Protein AF-A0AA49EZ79-F1 (afdb_monomer)

Sequence (107 aa):
RLVLSLPVLAAAITMLLFDRQFGASFFDPVGGGDPVLFQHMFWFFGHPEVYVLILPGFGIVSHVCCSLTNNDSLFGYVGLVLAMFSIVCLGSIVWAHHMFMVGLDVK

Radius of gyration: 19.37 Å; Cα contacts (8 Å, |Δi|>4): 86; chains: 1; bounding box: 45×29×54 Å

Nearest PDB structures (foldseek):
  8d4t-assembly1_N  TM=9.940E-01  e=1.611E-07  Bos taurus
  3abl-assembly1_A  TM=9.906E-01  e=2.686E-07  Bos taurus
  7vuw-assembly2_N  TM=9.905E-01  e=3.185E-07  Bos taurus
  8pw6-assembly1_n  TM=9.859E-01  e=3.776E-07  Mus musculus
  5z62-assembly1_A  TM=9.863E-01  e=4.739E-07  Homo sapiens

Solvent-accessible surface area (backbone atoms only — not comparable to full-atom values): 6120 Å² total; per-residue (Å²): 107,66,85,69,26,48,58,42,35,53,51,44,52,49,47,52,48,32,39,74,75,68,76,46,32,65,45,40,61,93,64,72,20,40,57,64,56,51,51,52,34,45,28,58,22,52,45,43,46,60,49,66,62,44,52,59,52,54,52,52,54,50,52,52,52,24,62,76,68,73,45,98,61,61,87,58,50,69,58,52,53,51,50,56,50,47,50,63,57,57,40,72,79,51,32,64,69,82,43,69,86,74,72,68,86,94,125

Organism: NCBI:txid2668049

Structure (mmCIF, N/CA/C/O backbone):
data_AF-A0AA49EZ79-F1
#
_entry.id   AF-A0AA49EZ79-F1
#
loop_
_atom_site.group_PDB
_atom_site.id
_atom_site.type_symbol
_atom_site.label_atom_id
_atom_site.label_alt_id
_atom_site.label_comp_id
_atom_site.label_asym_id
_atom_site.label_entity_id
_atom_site.label_seq_id
_atom_site.pdbx_PDB_ins_code
_atom_site.Cartn_x
_atom_site.Cartn_y
_atom_site.Cartn_z
_atom_site.occupancy
_atom_site.B_iso_or_equiv
_atom_site.auth_seq_id
_atom_site.auth_comp_id
_atom_site.auth_asym_id
_atom_site.auth_atom_id
_atom_site.pdbx_PDB_model_num
ATOM 1 N N . ARG A 1 1 ? 9.964 1.574 1.020 1.00 74.56 1 ARG A N 1
ATOM 2 C CA . ARG A 1 1 ? 8.509 1.618 1.309 1.00 74.56 1 ARG A CA 1
ATOM 3 C C . ARG A 1 1 ? 8.072 0.562 2.316 1.00 74.56 1 ARG A C 1
ATOM 5 O O . ARG A 1 1 ? 7.408 0.954 3.257 1.00 74.56 1 ARG A O 1
ATOM 12 N N . LEU A 1 2 ? 8.510 -0.698 2.193 1.00 82.75 2 LEU A N 1
ATOM 13 C CA . LEU A 1 2 ? 8.295 -1.740 3.214 1.00 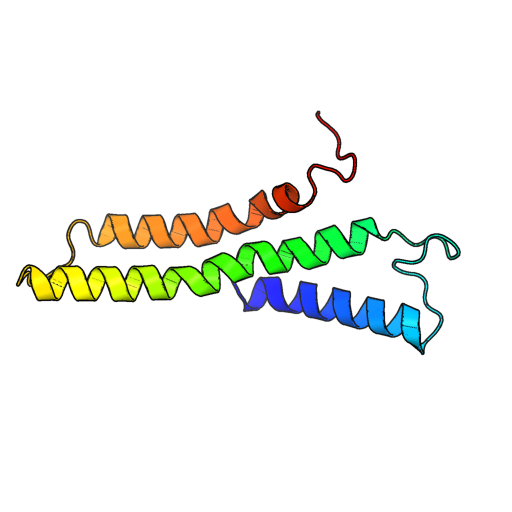82.75 2 LEU A CA 1
ATOM 14 C C . LEU A 1 2 ? 8.554 -1.255 4.651 1.00 82.75 2 LEU A C 1
ATOM 16 O O . LEU A 1 2 ? 7.723 -1.459 5.521 1.00 82.75 2 LEU A O 1
ATOM 20 N N . VAL A 1 3 ? 9.647 -0.516 4.876 1.00 87.69 3 VAL A N 1
ATOM 21 C CA . VAL A 1 3 ? 9.980 0.078 6.188 1.00 87.69 3 VAL A CA 1
ATOM 22 C C . VAL A 1 3 ? 8.869 0.982 6.748 1.00 87.69 3 VAL A C 1
ATOM 24 O O . VAL A 1 3 ? 8.693 1.041 7.956 1.00 87.69 3 VAL A O 1
ATOM 27 N N . LEU A 1 4 ? 8.111 1.668 5.887 1.00 87.56 4 LEU A N 1
ATOM 28 C CA . LEU A 1 4 ? 7.020 2.563 6.285 1.00 87.56 4 LEU A CA 1
ATOM 29 C C . LEU A 1 4 ? 5.668 1.838 6.372 1.00 87.56 4 LEU A C 1
ATOM 31 O O . LEU A 1 4 ? 4.867 2.164 7.240 1.00 87.56 4 LEU A O 1
ATOM 35 N N . SER A 1 5 ? 5.395 0.872 5.488 1.00 91.94 5 SER A N 1
ATOM 36 C CA . SER A 1 5 ? 4.090 0.198 5.408 1.00 91.94 5 SER A CA 1
ATOM 37 C C . SER A 1 5 ? 3.966 -1.036 6.308 1.00 91.94 5 SER A C 1
ATOM 39 O O . SER A 1 5 ? 2.885 -1.300 6.828 1.00 91.94 5 SER A O 1
ATOM 41 N N . LEU A 1 6 ? 5.052 -1.784 6.534 1.00 95.69 6 LEU A N 1
ATOM 42 C CA . LEU A 1 6 ? 5.041 -2.977 7.391 1.00 95.69 6 LEU A CA 1
ATOM 43 C C . LEU A 1 6 ? 4.687 -2.679 8.856 1.00 95.69 6 LEU A C 1
ATOM 45 O O . LEU A 1 6 ? 3.922 -3.459 9.421 1.00 95.69 6 LEU A O 1
ATOM 49 N N . PRO A 1 7 ? 5.151 -1.577 9.486 1.00 97.25 7 PRO A N 1
ATOM 50 C CA . PRO A 1 7 ? 4.725 -1.241 10.844 1.00 97.25 7 PRO A CA 1
ATOM 51 C C . PRO A 1 7 ? 3.211 -1.042 10.968 1.00 97.25 7 PRO A C 1
ATOM 53 O O . PRO A 1 7 ? 2.631 -1.420 11.982 1.00 97.25 7 PRO A O 1
ATOM 56 N N . VAL A 1 8 ? 2.555 -0.506 9.930 1.00 97.31 8 VAL A N 1
ATOM 57 C CA . VAL A 1 8 ? 1.096 -0.306 9.926 1.00 97.31 8 VAL A CA 1
ATOM 58 C C . VAL A 1 8 ? 0.362 -1.644 9.874 1.00 97.31 8 VAL A C 1
ATOM 60 O O . VAL A 1 8 ? -0.574 -1.853 10.643 1.00 97.31 8 VAL A O 1
ATOM 63 N N . LEU A 1 9 ? 0.825 -2.586 9.044 1.00 97.62 9 LEU A N 1
ATOM 64 C CA . LEU A 1 9 ? 0.281 -3.946 9.036 1.00 97.62 9 LEU A CA 1
ATOM 65 C C . LEU A 1 9 ? 0.516 -4.657 10.373 1.00 97.62 9 LEU A C 1
ATOM 67 O O . LEU A 1 9 ? -0.399 -5.276 10.910 1.00 97.62 9 LEU A O 1
ATOM 71 N N . ALA A 1 10 ? 1.730 -4.562 10.918 1.00 98.38 10 ALA A N 1
ATOM 72 C CA . ALA A 1 10 ? 2.074 -5.171 12.197 1.00 98.38 10 ALA A CA 1
ATOM 73 C C . ALA A 1 10 ? 1.178 -4.637 13.323 1.00 98.38 10 ALA A C 1
ATOM 75 O O . ALA A 1 10 ? 0.671 -5.423 14.123 1.00 98.38 10 ALA A O 1
ATOM 76 N N . ALA A 1 11 ? 0.913 -3.327 13.343 1.00 98.44 11 ALA A N 1
ATOM 77 C CA . ALA A 1 11 ? -0.038 -2.719 14.266 1.00 98.44 11 ALA A CA 1
ATOM 78 C C . ALA A 1 11 ? -1.464 -3.255 14.054 1.00 98.44 11 ALA A C 1
ATOM 80 O O . ALA A 1 11 ? -2.091 -3.674 15.024 1.00 98.44 11 ALA A O 1
ATOM 81 N N . ALA A 1 12 ? -1.960 -3.313 12.811 1.00 98.38 12 ALA A N 1
ATOM 82 C CA . ALA A 1 12 ? -3.302 -3.823 12.505 1.00 98.38 12 ALA A CA 1
ATOM 83 C C . ALA A 1 12 ? -3.501 -5.275 12.969 1.00 98.38 12 ALA A C 1
ATOM 85 O O . ALA A 1 12 ? -4.499 -5.597 13.611 1.00 98.38 12 ALA A O 1
ATOM 86 N N . ILE A 1 13 ? -2.530 -6.149 12.686 1.00 98.50 13 ILE A N 1
ATOM 87 C CA . ILE A 1 13 ? -2.574 -7.561 13.092 1.00 98.50 13 ILE A CA 1
ATOM 88 C C . ILE A 1 13 ? -2.445 -7.693 14.611 1.00 98.50 13 ILE A C 1
ATOM 90 O O . ILE A 1 13 ? -3.132 -8.518 15.208 1.00 98.50 13 ILE A O 1
ATOM 94 N N . THR A 1 14 ? -1.609 -6.873 15.252 1.00 98.69 14 THR A N 1
ATOM 95 C CA . THR A 1 14 ? -1.482 -6.869 16.716 1.00 98.69 14 THR A CA 1
ATOM 96 C C . THR A 1 14 ? -2.790 -6.434 17.373 1.00 98.69 14 THR A C 1
ATOM 98 O O . THR A 1 14 ? -3.254 -7.103 18.288 1.00 98.69 14 THR A O 1
ATOM 101 N N . MET A 1 15 ? -3.444 -5.379 16.883 1.00 98.69 15 MET A N 1
ATOM 102 C CA . MET A 1 15 ? -4.761 -4.968 17.383 1.00 98.69 15 MET A CA 1
ATOM 103 C C . MET A 1 15 ? -5.813 -6.058 17.175 1.00 98.69 15 MET A C 1
ATOM 105 O O . MET A 1 15 ? -6.554 -6.372 18.100 1.00 98.69 15 MET A O 1
ATOM 109 N N . LEU A 1 16 ? -5.809 -6.725 16.017 1.00 98.62 16 LEU A N 1
ATOM 110 C CA . LEU A 1 16 ? -6.726 -7.833 15.749 1.00 98.62 16 LEU A CA 1
ATOM 111 C C . LEU A 1 16 ? -6.471 -9.015 16.693 1.00 98.62 16 LEU A C 1
ATOM 113 O O . LEU A 1 16 ? -7.407 -9.668 17.149 1.00 98.62 16 LEU A O 1
ATOM 117 N N . LEU A 1 17 ? -5.206 -9.300 17.004 1.00 98.75 17 LEU A N 1
ATOM 118 C CA . LEU A 1 17 ? -4.845 -10.303 17.999 1.00 98.75 17 LEU A CA 1
ATOM 119 C C . LEU A 1 17 ? -5.390 -9.924 19.385 1.00 98.75 17 LEU A C 1
ATOM 121 O O . LEU A 1 17 ? -5.905 -10.794 20.085 1.00 98.75 17 LEU A O 1
ATOM 125 N N . PHE A 1 18 ? -5.322 -8.645 19.762 1.00 98.62 18 PHE A N 1
ATOM 126 C CA . PHE A 1 18 ? -5.866 -8.137 21.023 1.00 98.62 18 PHE A CA 1
ATOM 127 C C . PHE A 1 18 ? -7.385 -8.233 21.112 1.00 98.62 18 PHE A C 1
ATOM 129 O O . PHE A 1 18 ? -7.888 -8.709 22.132 1.00 98.62 18 PHE A O 1
ATOM 136 N N . ASP A 1 19 ? -8.102 -7.905 20.041 1.00 98.50 19 ASP A N 1
ATOM 137 C CA . ASP A 1 19 ? -9.553 -8.101 19.979 1.00 98.50 19 ASP A CA 1
ATOM 138 C C . ASP A 1 19 ? -9.915 -9.581 20.146 1.00 98.50 19 ASP A C 1
ATOM 140 O O . ASP A 1 19 ? -10.844 -9.945 20.863 1.00 98.50 19 ASP A O 1
ATOM 144 N N . ARG A 1 20 ? -9.133 -10.474 19.531 1.00 98.00 20 ARG A N 1
ATOM 145 C CA . ARG A 1 20 ? -9.416 -11.913 19.539 1.00 98.00 20 ARG A CA 1
ATOM 146 C C . ARG A 1 20 ? -9.022 -12.632 20.822 1.00 98.00 20 ARG A C 1
ATOM 148 O O . ARG A 1 20 ? -9.591 -13.688 21.085 1.00 98.00 20 ARG A O 1
ATOM 155 N N . GLN A 1 21 ? -7.988 -12.183 21.531 1.00 98.25 21 GLN A N 1
ATOM 156 C CA . GLN A 1 21 ? -7.348 -12.970 22.599 1.00 98.25 21 GLN A CA 1
ATOM 157 C C . GLN A 1 21 ? -7.278 -12.253 23.947 1.00 98.25 21 GLN A C 1
ATOM 159 O O . GLN A 1 21 ? -7.127 -12.917 24.969 1.00 98.25 21 GLN A O 1
ATOM 164 N N . PHE A 1 22 ? -7.395 -10.926 23.967 1.00 98.06 22 PHE A N 1
ATOM 165 C CA . PHE A 1 22 ? -7.174 -10.123 25.171 1.00 98.06 22 PHE A CA 1
ATOM 166 C C . PHE A 1 22 ? -8.369 -9.226 25.529 1.00 98.06 22 PHE A C 1
ATOM 168 O O . PHE A 1 22 ? -8.262 -8.411 26.441 1.00 98.06 22 PHE A O 1
ATOM 175 N N . GLY A 1 23 ? -9.514 -9.395 24.854 1.00 96.50 23 GLY A N 1
ATOM 176 C CA . GLY A 1 23 ? -1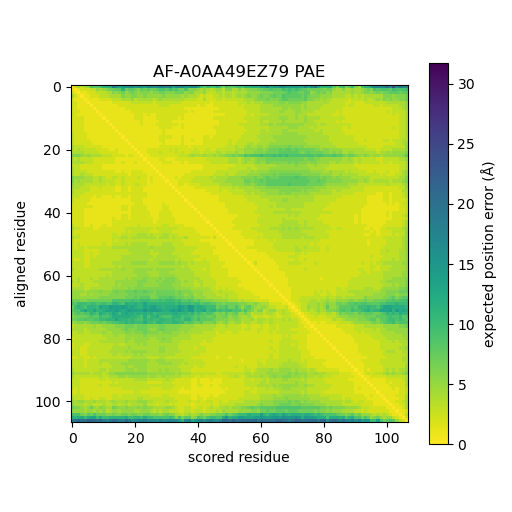0.753 -8.677 25.166 1.00 96.50 23 GLY A CA 1
ATOM 177 C C . GLY A 1 23 ? -10.716 -7.185 24.826 1.00 96.50 23 GLY A C 1
ATOM 178 O O . GLY A 1 23 ? -11.472 -6.417 25.416 1.00 96.50 23 GLY A O 1
ATOM 179 N N . ALA A 1 24 ? -9.826 -6.770 23.917 1.00 98.25 24 ALA A N 1
ATOM 180 C CA . ALA A 1 24 ? -9.879 -5.431 23.338 1.00 98.25 24 ALA A CA 1
ATOM 181 C C . ALA A 1 24 ? -11.044 -5.310 22.335 1.00 98.25 24 ALA A C 1
ATOM 183 O O . ALA A 1 24 ? -11.709 -6.295 22.011 1.00 98.25 24 ALA A O 1
ATOM 184 N N . SER A 1 25 ? -11.301 -4.091 21.863 1.00 98.12 25 SER A N 1
ATOM 185 C CA . SER A 1 25 ? -12.382 -3.793 20.920 1.00 98.12 25 SER A CA 1
ATOM 186 C C . SER A 1 25 ? -11.988 -2.702 19.920 1.00 98.12 25 SER A C 1
ATOM 188 O O . SER A 1 25 ? -12.718 -1.737 19.714 1.00 98.12 25 SER A O 1
ATOM 190 N N . PHE A 1 26 ? -10.817 -2.825 19.293 1.00 98.62 26 PHE A N 1
ATOM 191 C CA . PHE A 1 26 ? -10.366 -1.891 18.256 1.00 98.62 26 PHE A CA 1
ATOM 192 C C . PHE A 1 26 ? -11.272 -1.924 17.017 1.00 98.62 26 PHE A C 1
ATOM 194 O O . PHE A 1 26 ? -11.573 -0.876 16.442 1.00 98.62 26 PHE A O 1
ATOM 201 N N . PHE A 1 27 ? -11.717 -3.115 16.614 1.00 98.56 27 PHE A N 1
ATOM 202 C CA . PHE A 1 27 ? -12.477 -3.347 15.384 1.00 98.56 27 PHE A CA 1
ATOM 203 C C . PHE A 1 27 ? -13.887 -3.905 15.618 1.00 98.56 27 PHE A C 1
ATOM 205 O O . PHE A 1 27 ? -14.653 -3.995 14.662 1.00 98.56 27 PHE A O 1
ATOM 212 N N . ASP A 1 28 ? -14.235 -4.292 16.851 1.00 98.00 28 ASP A N 1
ATOM 213 C CA . ASP A 1 28 ? -15.560 -4.821 17.205 1.00 98.00 28 ASP A CA 1
ATOM 214 C C . ASP A 1 28 ? -16.560 -3.691 17.536 1.00 98.00 28 ASP A C 1
ATOM 216 O O . ASP A 1 28 ? -16.412 -3.038 18.578 1.00 98.00 28 ASP A O 1
ATOM 220 N N . PRO A 1 29 ? -17.621 -3.487 16.725 1.00 97.56 29 PRO A N 1
ATOM 221 C CA . PRO A 1 29 ? -18.644 -2.476 16.990 1.00 97.56 29 PRO A CA 1
ATOM 222 C C . PRO A 1 29 ? -19.372 -2.647 18.325 1.00 97.56 29 PRO A C 1
ATOM 224 O O . PRO A 1 29 ? -19.807 -1.655 18.908 1.00 97.56 29 PRO A O 1
ATOM 227 N N . VAL A 1 30 ? -19.510 -3.879 18.835 1.00 97.44 30 VAL A N 1
ATOM 228 C CA . VAL A 1 30 ? -20.189 -4.137 20.119 1.00 97.44 30 VAL A CA 1
ATOM 229 C C . VAL A 1 30 ? -19.421 -3.493 21.276 1.00 97.44 30 VAL A C 1
ATOM 231 O O . VAL A 1 30 ? -20.029 -3.014 22.232 1.00 97.44 30 VAL A O 1
ATOM 234 N N . GLY A 1 31 ? -18.092 -3.428 21.164 1.00 96.88 31 GLY A N 1
ATOM 235 C CA . GLY A 1 31 ? -17.206 -2.743 22.103 1.00 96.88 31 GLY A CA 1
ATOM 236 C C . GLY A 1 31 ? -16.823 -1.318 21.686 1.00 96.88 31 GLY A C 1
ATOM 237 O O . GLY A 1 31 ? -15.879 -0.768 22.253 1.00 96.88 31 GLY A O 1
ATOM 238 N N . GLY A 1 32 ? -17.513 -0.728 20.702 1.00 97.25 32 GLY A N 1
ATOM 239 C CA . GLY A 1 32 ? -17.276 0.638 20.217 1.00 97.25 32 GLY A CA 1
ATOM 240 C C . GLY A 1 32 ? -16.137 0.801 19.201 1.00 97.25 32 GLY A C 1
ATOM 241 O O . GLY A 1 32 ? -15.784 1.935 18.883 1.00 97.25 32 GLY A O 1
ATOM 242 N N . GLY A 1 33 ? -15.564 -0.297 18.705 1.00 98.25 33 GLY A N 1
ATOM 243 C CA . GLY A 1 33 ? -14.556 -0.297 17.645 1.00 98.25 33 GLY A CA 1
ATOM 244 C C . GLY A 1 33 ? -15.137 -0.074 16.249 1.00 98.25 33 GLY A C 1
ATOM 245 O O . GLY A 1 33 ? -16.353 -0.068 16.052 1.00 98.25 33 GLY A O 1
ATOM 246 N N . ASP A 1 34 ? -14.252 0.070 15.261 1.00 98.19 34 ASP A N 1
ATOM 247 C CA . ASP A 1 34 ? -14.635 0.276 13.860 1.00 98.19 34 ASP A CA 1
ATOM 248 C C . ASP A 1 34 ? -13.956 -0.748 12.929 1.00 98.19 34 ASP A C 1
ATOM 250 O O . ASP A 1 34 ? -12.735 -0.711 12.749 1.00 98.19 34 ASP A O 1
ATOM 254 N N . PRO A 1 35 ? -14.703 -1.652 12.271 1.00 97.56 35 PRO A N 1
ATOM 255 C CA . PRO A 1 35 ? -14.126 -2.597 11.319 1.00 97.56 35 PRO A CA 1
ATOM 256 C C . PRO A 1 35 ? -13.555 -1.919 10.059 1.00 97.56 35 PRO A C 1
ATOM 258 O O . PRO A 1 35 ? -12.697 -2.500 9.387 1.00 97.56 35 PRO A O 1
ATOM 261 N N . VAL A 1 36 ? -13.977 -0.694 9.719 1.00 98.31 36 VAL A N 1
ATOM 262 C CA . VAL A 1 36 ? -13.418 0.084 8.598 1.00 98.31 36 VAL A CA 1
ATOM 263 C C . VAL A 1 36 ? -12.007 0.584 8.922 1.00 98.31 36 VAL A C 1
ATOM 265 O O . VAL A 1 36 ? -11.170 0.674 8.019 1.00 98.31 36 VAL A O 1
ATOM 268 N N . LEU A 1 37 ? -11.672 0.790 10.202 1.00 98.25 37 LEU A N 1
ATOM 269 C CA . LEU A 1 37 ? -10.304 1.098 10.630 1.00 98.25 37 LEU A CA 1
ATOM 270 C C . LEU A 1 37 ? -9.326 -0.007 10.209 1.00 98.25 37 LEU A C 1
ATOM 272 O O . LEU A 1 37 ? -8.260 0.294 9.667 1.00 98.25 37 LEU A O 1
ATOM 276 N N . PHE A 1 38 ? -9.701 -1.282 10.381 1.00 98.38 38 PHE A N 1
ATOM 277 C CA . PHE A 1 38 ? -8.870 -2.397 9.917 1.00 98.38 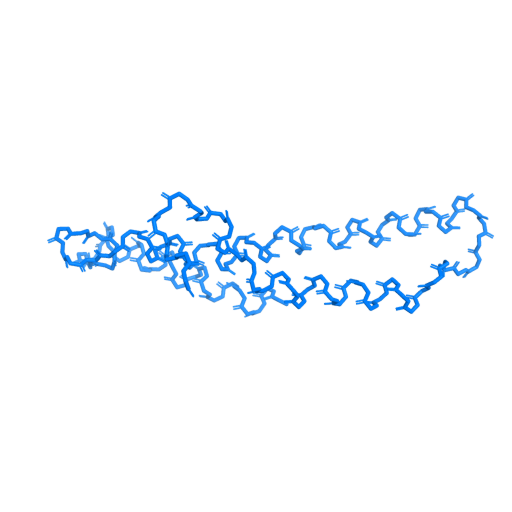38 PHE A CA 1
ATOM 278 C C . PHE A 1 38 ? -8.636 -2.318 8.406 1.00 98.38 38 PHE A C 1
ATOM 280 O O . PHE A 1 38 ? -7.507 -2.498 7.953 1.00 98.38 38 PHE A O 1
ATOM 287 N N . GLN A 1 39 ? -9.672 -1.990 7.625 1.00 98.25 39 GLN A N 1
ATOM 288 C CA . GLN A 1 39 ? -9.541 -1.836 6.174 1.00 98.25 39 GLN A CA 1
ATOM 289 C C . GLN A 1 39 ? -8.577 -0.707 5.804 1.00 98.25 39 GLN A C 1
ATOM 291 O O . GLN A 1 39 ? -7.712 -0.914 4.954 1.00 98.25 39 GLN A O 1
ATOM 296 N N . HIS A 1 40 ? -8.658 0.454 6.461 1.00 98.06 40 HIS A N 1
ATOM 297 C CA . HIS A 1 40 ? -7.714 1.545 6.217 1.00 98.06 40 HIS A CA 1
ATOM 298 C C . HIS A 1 40 ? -6.274 1.110 6.478 1.00 98.06 40 HIS A C 1
ATOM 300 O O . HIS A 1 40 ? -5.413 1.326 5.628 1.00 98.06 40 HIS A O 1
ATOM 306 N N . MET A 1 41 ? -6.007 0.470 7.616 1.00 98.19 41 MET A N 1
ATOM 307 C CA . MET A 1 41 ? -4.653 0.046 7.972 1.00 98.19 41 MET A CA 1
ATOM 308 C C . MET A 1 41 ? -4.132 -1.066 7.064 1.00 98.19 41 MET A C 1
ATOM 310 O O . MET A 1 41 ? -2.987 -1.018 6.610 1.00 98.19 41 MET A O 1
ATOM 314 N N . PHE A 1 42 ? -4.981 -2.051 6.770 1.00 98.25 42 PHE A N 1
ATOM 315 C CA . PHE A 1 42 ? -4.634 -3.157 5.895 1.00 98.25 42 PHE A CA 1
ATOM 316 C C . PHE A 1 42 ? -4.332 -2.659 4.486 1.00 98.25 42 PHE A C 1
ATOM 318 O O . PHE A 1 42 ? -3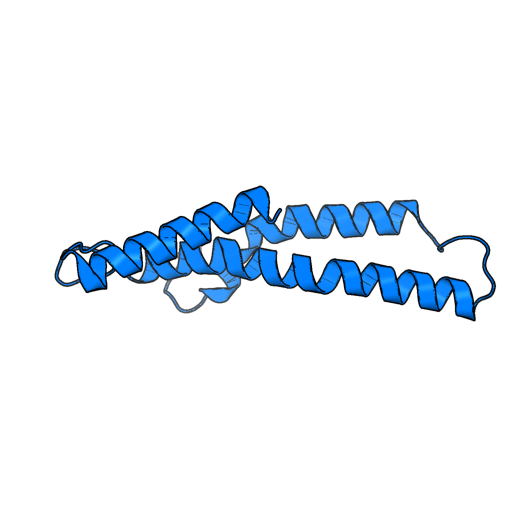.285 -2.996 3.946 1.00 98.25 42 PHE A O 1
ATOM 325 N N . TRP A 1 43 ? -5.182 -1.812 3.899 1.00 98.31 43 TRP A N 1
ATOM 326 C CA . TRP A 1 43 ? -4.964 -1.314 2.542 1.00 98.31 43 TRP A CA 1
ATOM 327 C C . TRP A 1 43 ? -3.858 -0.266 2.455 1.00 98.31 43 TRP A C 1
ATOM 329 O O . TRP A 1 43 ? -3.143 -0.241 1.450 1.00 98.31 43 TRP A O 1
ATOM 339 N N . PHE A 1 44 ? -3.631 0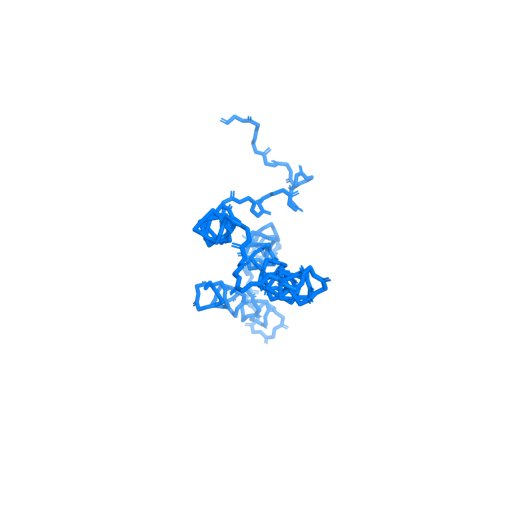.516 3.517 1.00 96.75 44 PHE A N 1
ATOM 340 C CA . PHE A 1 44 ? -2.456 1.384 3.620 1.00 96.75 44 PHE A CA 1
ATOM 341 C C . PHE A 1 44 ? -1.150 0.587 3.519 1.00 96.75 44 PHE A C 1
ATOM 343 O O . PHE A 1 44 ? -0.158 1.128 3.038 1.00 96.75 44 PHE A O 1
ATOM 350 N N . PHE A 1 45 ? -1.149 -0.696 3.902 1.00 97.25 45 PHE A N 1
ATOM 351 C CA . PHE A 1 45 ? -0.077 -1.648 3.598 1.00 97.25 45 PHE A CA 1
ATOM 352 C C . PHE A 1 45 ? -0.240 -2.344 2.232 1.00 97.25 45 PHE A C 1
ATOM 354 O O . PHE A 1 45 ? 0.703 -2.386 1.441 1.00 97.25 45 PHE A O 1
ATOM 361 N N . GLY A 1 46 ? -1.416 -2.897 1.948 1.00 96.31 46 GLY A N 1
ATOM 362 C CA . GLY A 1 46 ? -1.637 -3.820 0.836 1.00 96.31 46 GLY A CA 1
ATOM 363 C C . GLY A 1 46 ? -1.468 -3.161 -0.528 1.00 96.31 46 GLY A C 1
ATOM 364 O O . GLY A 1 46 ? -0.930 -3.768 -1.451 1.00 96.31 46 GLY A O 1
ATOM 365 N N . HIS A 1 47 ? -1.855 -1.891 -0.659 1.00 96.38 47 HIS A N 1
ATOM 366 C CA . HIS A 1 47 ? -1.640 -1.165 -1.902 1.00 96.38 47 HIS A CA 1
ATOM 367 C C . HIS A 1 47 ? -0.154 -0.838 -2.179 1.00 96.38 47 HIS A C 1
ATOM 369 O O . HIS A 1 47 ? 0.306 -1.021 -3.304 1.00 96.38 47 HIS A O 1
ATOM 375 N N . PRO A 1 48 ? 0.662 -0.407 -1.199 1.00 94.75 48 PRO A N 1
ATOM 376 C CA . PRO A 1 48 ? 2.117 -0.448 -1.344 1.00 94.75 48 PRO A CA 1
ATOM 377 C C . PRO A 1 48 ? 2.693 -1.792 -1.773 1.00 94.75 48 PRO A C 1
ATOM 379 O O . PRO A 1 48 ? 3.6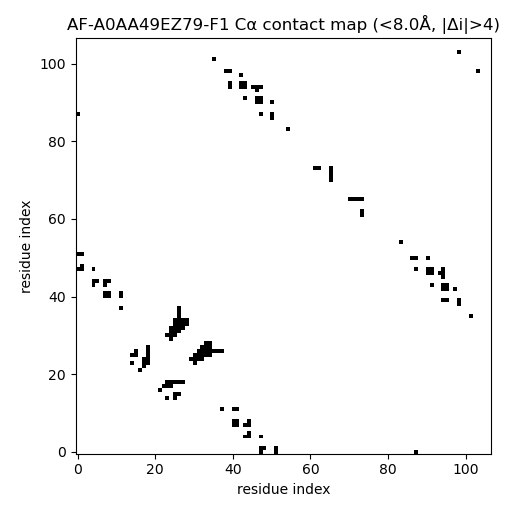14 -1.813 -2.590 1.00 94.75 48 PRO A O 1
ATOM 382 N N . GLU A 1 49 ? 2.200 -2.881 -1.186 1.00 95.62 49 GLU A N 1
ATOM 383 C CA . GLU A 1 49 ? 2.805 -4.203 -1.329 1.00 95.62 49 GLU A CA 1
ATOM 384 C C . GLU A 1 49 ? 2.773 -4.677 -2.780 1.00 95.62 49 GLU A C 1
ATOM 386 O O . GLU A 1 49 ? 3.788 -5.122 -3.312 1.00 95.62 49 GLU A O 1
ATOM 391 N N . VAL A 1 50 ? 1.658 -4.461 -3.483 1.00 95.50 50 VAL A N 1
ATOM 392 C CA . VAL A 1 50 ? 1.571 -4.817 -4.908 1.00 95.50 50 VAL A CA 1
ATOM 393 C C . VAL A 1 50 ? 2.597 -4.067 -5.768 1.00 95.50 50 VAL A C 1
ATOM 395 O O . VAL A 1 50 ? 3.087 -4.618 -6.754 1.00 95.50 50 VAL A O 1
ATOM 398 N N . TYR A 1 51 ? 3.006 -2.852 -5.378 1.00 94.31 51 TYR A N 1
ATOM 399 C CA . TYR A 1 51 ? 4.084 -2.139 -6.068 1.00 94.31 51 TYR A CA 1
ATOM 400 C C . TYR A 1 51 ? 5.473 -2.668 -5.722 1.00 94.31 51 TYR A C 1
ATOM 402 O O . TYR A 1 51 ? 6.346 -2.705 -6.587 1.00 94.31 51 TYR A O 1
ATOM 410 N N . VAL A 1 52 ? 5.692 -3.096 -4.478 1.00 93.12 52 VAL A N 1
ATOM 411 C CA . VAL A 1 52 ? 6.939 -3.771 -4.094 1.00 93.12 52 VAL A CA 1
ATOM 412 C C . VAL A 1 52 ? 7.128 -5.040 -4.924 1.00 93.12 52 VAL A C 1
ATOM 414 O O . VAL A 1 52 ? 8.241 -5.303 -5.369 1.00 93.12 52 VAL A O 1
ATOM 417 N N . LEU A 1 53 ? 6.046 -5.773 -5.198 1.00 94.25 53 LEU A N 1
ATOM 418 C CA . LEU A 1 53 ? 6.077 -6.979 -6.025 1.00 94.25 53 LEU A CA 1
ATOM 419 C C . LEU A 1 53 ? 6.320 -6.684 -7.514 1.00 94.25 53 LEU A C 1
ATOM 421 O O . LEU A 1 53 ? 7.067 -7.416 -8.163 1.00 94.25 53 LEU A O 1
ATOM 425 N N . ILE A 1 54 ? 5.726 -5.621 -8.073 1.00 95.81 54 ILE A N 1
ATOM 426 C CA . ILE A 1 54 ? 5.824 -5.350 -9.521 1.00 95.81 54 ILE A CA 1
ATOM 427 C C . ILE A 1 54 ? 7.114 -4.630 -9.939 1.00 95.81 54 ILE A C 1
ATOM 429 O O . ILE A 1 54 ? 7.593 -4.834 -11.054 1.00 95.81 54 ILE A O 1
ATOM 433 N N . LEU A 1 55 ? 7.715 -3.811 -9.066 1.00 95.81 55 LEU A N 1
ATOM 434 C CA . LEU A 1 55 ? 8.915 -3.028 -9.394 1.00 95.81 55 LEU A CA 1
ATOM 435 C C . LEU A 1 55 ? 10.124 -3.895 -9.807 1.00 95.81 55 LEU A C 1
ATOM 437 O O . LEU A 1 55 ? 10.766 -3.555 -10.804 1.00 95.81 55 LEU A O 1
ATOM 441 N N . PRO A 1 56 ? 10.430 -5.028 -9.138 1.00 95.69 56 PRO A N 1
ATOM 442 C CA . PRO A 1 56 ? 11.426 -5.981 -9.626 1.00 95.69 56 PRO A CA 1
ATOM 443 C C . PRO A 1 56 ? 11.078 -6.543 -11.008 1.00 95.69 56 PRO A C 1
ATOM 445 O O . PRO A 1 56 ? 11.963 -6.692 -11.849 1.00 95.69 56 PRO A O 1
ATOM 448 N N . GLY A 1 57 ? 9.790 -6.794 -11.271 1.00 96.81 57 GLY A N 1
ATOM 449 C CA . GLY A 1 57 ? 9.301 -7.228 -12.579 1.00 96.81 57 GLY A CA 1
ATOM 450 C C . GLY A 1 57 ? 9.634 -6.225 -13.684 1.00 96.81 57 GLY A C 1
ATOM 451 O O . GLY A 1 57 ? 10.147 -6.619 -14.730 1.00 96.81 57 GLY A O 1
ATOM 452 N N . PHE A 1 58 ? 9.447 -4.924 -13.436 1.00 96.69 58 PHE A N 1
ATOM 453 C CA . PHE A 1 58 ? 9.859 -3.879 -14.381 1.00 96.69 58 PHE A CA 1
ATOM 454 C C . PHE A 1 58 ? 11.368 -3.877 -14.634 1.00 96.69 58 PHE A C 1
ATOM 456 O O . PHE A 1 58 ? 11.790 -3.720 -15.780 1.00 96.69 58 PHE A O 1
ATOM 463 N N . GLY A 1 59 ? 12.181 -4.103 -13.599 1.00 94.56 59 GLY A N 1
ATOM 464 C CA . GLY A 1 59 ? 13.633 -4.226 -13.742 1.00 94.56 59 GLY A CA 1
ATOM 465 C C . GLY A 1 59 ? 14.036 -5.415 -14.618 1.00 94.56 59 GLY A C 1
ATOM 466 O O . GLY A 1 59 ? 14.811 -5.252 -15.559 1.00 94.56 59 GLY A O 1
ATOM 467 N N . ILE A 1 60 ? 13.462 -6.594 -14.362 1.00 96.62 60 ILE A N 1
ATOM 468 C CA . ILE A 1 60 ? 13.730 -7.813 -15.140 1.00 96.62 60 ILE A CA 1
ATOM 469 C C . ILE A 1 60 ? 13.348 -7.611 -16.607 1.00 96.62 60 ILE A C 1
ATOM 471 O O . ILE A 1 60 ? 14.168 -7.858 -17.489 1.00 96.62 60 ILE A O 1
ATOM 475 N N . VAL A 1 61 ? 12.136 -7.116 -16.879 1.00 96.44 61 VAL A N 1
ATOM 476 C CA . VAL A 1 61 ? 11.676 -6.853 -18.252 1.00 96.44 61 VAL A CA 1
ATOM 477 C C . VAL A 1 61 ? 12.591 -5.847 -18.949 1.00 96.44 61 VAL A C 1
ATOM 479 O O . VAL A 1 61 ? 12.973 -6.067 -20.095 1.00 96.44 61 VAL A O 1
ATOM 482 N N . SER A 1 62 ? 13.013 -4.790 -18.251 1.00 95.00 62 SER A N 1
ATOM 483 C CA . SER A 1 62 ? 13.947 -3.798 -18.796 1.00 95.00 62 SER A CA 1
ATOM 484 C C . SER A 1 62 ? 15.277 -4.440 -19.207 1.00 95.00 62 SER A C 1
ATOM 486 O O . SER A 1 62 ? 15.746 -4.218 -20.324 1.00 95.00 62 SER A O 1
ATOM 488 N N . HIS A 1 63 ? 15.855 -5.294 -18.355 1.00 94.19 63 HIS A N 1
ATOM 489 C CA . HIS A 1 63 ? 17.090 -6.019 -18.667 1.00 94.19 63 HIS A CA 1
ATOM 490 C C . HIS A 1 63 ? 16.932 -7.003 -19.830 1.00 94.19 63 HIS A C 1
ATOM 492 O O . HIS A 1 63 ? 17.796 -7.049 -20.706 1.00 94.19 63 HIS A O 1
ATOM 498 N N . VAL A 1 64 ? 15.828 -7.754 -19.873 1.00 96.12 64 VAL A N 1
ATOM 499 C CA . VAL A 1 64 ? 15.532 -8.678 -20.978 1.00 96.12 64 VAL A CA 1
ATOM 500 C C . VAL A 1 64 ? 15.427 -7.912 -22.297 1.00 96.12 64 VAL A C 1
ATOM 502 O O . VAL A 1 64 ? 16.080 -8.286 -23.266 1.00 96.12 64 VAL A O 1
ATOM 505 N N . CYS A 1 65 ? 14.689 -6.800 -22.336 1.00 95.44 65 CYS A N 1
ATOM 506 C CA . CYS A 1 65 ? 14.586 -5.954 -23.526 1.00 95.44 65 CYS A CA 1
ATOM 507 C C . CYS A 1 65 ? 15.949 -5.398 -23.968 1.00 95.44 65 CYS A C 1
ATOM 509 O O . CYS A 1 65 ? 16.268 -5.437 -25.156 1.00 95.44 65 CYS A O 1
ATOM 511 N N . CYS A 1 66 ? 16.775 -4.922 -23.030 1.00 95.69 66 CYS A N 1
ATOM 512 C CA . CYS A 1 66 ? 18.137 -4.455 -23.318 1.00 95.69 66 CYS A CA 1
ATOM 513 C C . CYS A 1 66 ? 18.977 -5.551 -23.987 1.00 95.69 66 CYS A C 1
ATOM 515 O O . CYS A 1 66 ? 19.595 -5.322 -25.024 1.00 95.69 66 CYS A O 1
ATOM 517 N N . SER A 1 67 ? 18.932 -6.764 -23.424 1.00 95.38 67 SER A N 1
ATOM 518 C CA . SER A 1 67 ? 19.677 -7.915 -23.932 1.00 95.38 67 SER A CA 1
ATOM 519 C C . SER A 1 67 ? 19.182 -8.374 -25.303 1.00 95.38 67 SER A C 1
ATOM 521 O O . SER A 1 67 ? 20.001 -8.643 -26.173 1.00 95.38 67 SER A O 1
ATOM 523 N N . LEU A 1 68 ? 17.866 -8.444 -25.526 1.00 96.31 68 LEU A N 1
ATOM 524 C CA . LEU A 1 68 ? 17.295 -8.886 -26.805 1.00 96.31 68 LEU A CA 1
ATOM 525 C C . LEU A 1 68 ? 17.536 -7.886 -27.940 1.00 96.31 68 LEU A C 1
ATOM 527 O O . LEU A 1 68 ? 17.621 -8.275 -29.102 1.00 96.31 68 LEU A O 1
ATOM 531 N N . THR A 1 69 ? 17.641 -6.599 -27.610 1.00 95.38 69 THR A N 1
ATOM 532 C CA . THR A 1 69 ? 17.918 -5.532 -28.581 1.00 95.38 69 THR A CA 1
ATOM 533 C C . THR A 1 69 ? 19.412 -5.309 -28.828 1.00 95.38 69 THR A C 1
ATOM 535 O O . THR A 1 69 ? 19.748 -4.499 -29.686 1.00 95.38 69 THR A O 1
ATOM 538 N N . ASN A 1 70 ? 20.300 -6.026 -28.120 1.00 93.12 70 ASN A N 1
ATOM 539 C CA . ASN A 1 70 ? 21.756 -5.823 -28.134 1.00 93.12 70 ASN A CA 1
ATOM 540 C C . ASN A 1 70 ? 22.165 -4.357 -27.897 1.00 93.12 70 ASN A C 1
ATOM 542 O O . ASN A 1 70 ? 23.122 -3.867 -28.492 1.00 93.12 70 ASN A O 1
ATOM 546 N N . ASN A 1 71 ? 21.422 -3.649 -27.044 1.00 92.19 71 ASN A N 1
ATOM 547 C CA . ASN A 1 71 ? 21.761 -2.285 -26.659 1.00 92.19 71 ASN A CA 1
ATOM 548 C C . ASN A 1 71 ? 22.679 -2.286 -25.433 1.00 92.19 71 ASN A C 1
ATOM 550 O O . ASN A 1 71 ? 22.446 -3.023 -24.475 1.00 92.19 71 ASN A O 1
ATOM 554 N N . ASP A 1 72 ? 23.656 -1.378 -25.421 1.00 88.75 72 ASP A N 1
ATOM 555 C CA . ASP A 1 72 ? 24.563 -1.177 -24.280 1.00 88.75 72 ASP A CA 1
ATOM 556 C C . ASP A 1 72 ? 23.890 -0.452 -23.100 1.00 88.75 72 ASP A C 1
ATOM 558 O O . ASP A 1 72 ? 24.440 -0.372 -22.001 1.00 88.75 72 ASP A O 1
ATOM 562 N N . SER A 1 73 ? 22.702 0.121 -23.317 1.00 90.94 73 SER A N 1
ATOM 563 C CA . SER A 1 73 ? 21.966 0.862 -22.294 1.00 90.94 73 SER A CA 1
ATOM 564 C C . SER A 1 73 ? 20.451 0.799 -22.485 1.00 90.94 73 SER A C 1
ATOM 566 O O . SER A 1 73 ? 19.937 0.563 -23.579 1.00 90.94 73 SER A O 1
ATOM 568 N N . LEU A 1 74 ? 19.728 1.045 -21.391 1.00 91.88 74 LEU A N 1
ATOM 569 C CA . LEU A 1 74 ? 18.272 1.131 -21.389 1.00 91.88 74 LEU A CA 1
ATOM 570 C C . LEU A 1 74 ? 17.806 2.422 -22.068 1.00 91.88 74 LEU A C 1
ATOM 572 O O . LEU A 1 74 ? 18.219 3.522 -21.687 1.00 91.88 74 LEU A O 1
ATOM 576 N N . PHE A 1 75 ? 16.878 2.295 -23.020 1.00 89.38 75 PHE A N 1
ATOM 577 C CA . PHE A 1 75 ? 16.207 3.448 -23.613 1.00 89.38 75 PHE A CA 1
ATOM 578 C C . PHE A 1 75 ? 15.531 4.285 -22.521 1.00 89.38 75 PHE A C 1
ATOM 580 O O . PHE A 1 75 ? 14.710 3.784 -21.754 1.00 89.38 75 PHE A O 1
ATOM 587 N N . GLY A 1 76 ? 15.889 5.568 -22.447 1.00 92.81 76 GLY A N 1
ATOM 588 C CA . GLY A 1 76 ? 15.294 6.489 -21.484 1.00 92.81 76 GLY A CA 1
ATOM 589 C C . GLY A 1 76 ? 15.566 6.124 -20.022 1.00 92.81 76 GLY A C 1
ATOM 590 O O . GLY A 1 76 ? 14.692 6.348 -19.192 1.00 92.81 76 GLY A O 1
ATOM 591 N N . TYR A 1 77 ? 16.751 5.592 -19.690 1.00 93.12 77 TYR A N 1
A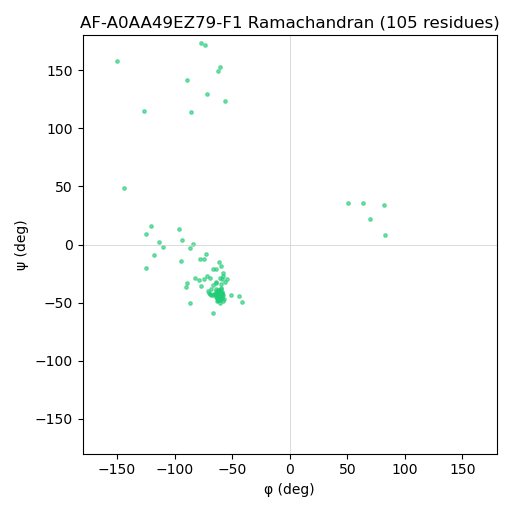TOM 592 C CA . TYR A 1 77 ? 17.134 5.181 -18.327 1.00 93.12 77 TYR A CA 1
ATOM 593 C C . TYR A 1 77 ? 16.688 6.153 -17.221 1.00 93.12 77 TYR A C 1
ATOM 595 O O . TYR A 1 77 ? 16.046 5.744 -16.256 1.00 93.12 77 TYR A O 1
ATOM 603 N N . VAL A 1 78 ? 16.965 7.453 -17.376 1.00 96.19 78 VAL A N 1
ATOM 604 C CA . VAL A 1 78 ? 16.556 8.473 -16.393 1.00 96.19 78 VAL A CA 1
ATOM 605 C C . VAL A 1 78 ? 15.032 8.523 -16.250 1.00 96.19 78 VAL A C 1
ATOM 607 O O . VAL A 1 78 ? 14.522 8.571 -15.135 1.00 96.19 78 VAL A O 1
ATOM 610 N N . GLY A 1 79 ? 14.297 8.454 -17.362 1.00 96.88 79 GLY A N 1
ATOM 611 C CA . GLY A 1 79 ? 12.836 8.404 -17.362 1.00 96.88 79 GLY A CA 1
ATOM 612 C C . GLY A 1 79 ? 12.290 7.150 -16.679 1.00 96.88 79 GLY A C 1
ATOM 613 O O . GLY A 1 79 ? 11.350 7.256 -15.899 1.00 96.88 79 GLY A O 1
ATOM 614 N N . LEU A 1 80 ? 12.911 5.987 -16.896 1.00 95.62 80 LEU A N 1
ATOM 615 C CA . LEU A 1 80 ? 12.550 4.739 -16.217 1.00 95.62 80 LEU A CA 1
ATOM 616 C C . LEU A 1 80 ? 12.738 4.857 -14.698 1.00 95.62 80 LEU A C 1
ATOM 618 O O . LEU A 1 80 ? 11.829 4.530 -13.938 1.00 95.62 80 LEU A O 1
ATOM 622 N N . VAL A 1 81 ? 13.887 5.374 -14.255 1.00 95.50 81 VAL A N 1
ATOM 623 C CA . VAL A 1 81 ? 14.179 5.582 -12.828 1.00 95.50 81 VAL A CA 1
ATOM 624 C C . VAL A 1 81 ? 13.178 6.554 -12.202 1.00 95.50 81 VAL A C 1
ATOM 626 O O . VAL A 1 81 ? 12.620 6.260 -11.143 1.00 95.50 81 VAL A O 1
ATOM 629 N N . LEU A 1 82 ? 12.904 7.684 -12.861 1.00 97.69 82 LEU A N 1
ATOM 630 C CA . LEU A 1 82 ? 11.926 8.662 -12.382 1.00 97.69 82 LEU A CA 1
ATOM 631 C C . LEU A 1 82 ? 10.513 8.073 -12.333 1.00 97.69 82 LEU A C 1
ATOM 633 O O . LEU A 1 82 ? 9.819 8.266 -11.341 1.00 97.69 82 LEU A O 1
ATOM 637 N N . ALA A 1 83 ? 10.105 7.298 -13.340 1.00 96.56 83 ALA A N 1
ATOM 638 C CA . ALA A 1 83 ? 8.806 6.634 -13.358 1.00 96.56 83 ALA A CA 1
ATOM 639 C C . ALA A 1 83 ? 8.665 5.624 -12.209 1.00 96.56 83 ALA A C 1
ATOM 641 O O . ALA A 1 83 ? 7.665 5.641 -11.489 1.00 96.56 83 ALA A O 1
ATOM 642 N N . MET A 1 84 ? 9.679 4.785 -11.980 1.00 95.31 84 MET A N 1
ATOM 643 C CA . MET A 1 84 ? 9.692 3.839 -10.860 1.00 95.31 84 MET A CA 1
ATOM 644 C C . MET A 1 84 ? 9.624 4.561 -9.509 1.00 95.31 84 MET A C 1
ATOM 646 O O . MET A 1 84 ? 8.869 4.147 -8.629 1.00 95.31 84 MET A O 1
ATOM 650 N N . PHE A 1 85 ? 10.350 5.671 -9.352 1.00 95.06 85 PHE A N 1
ATOM 651 C CA . PHE A 1 85 ? 10.272 6.505 -8.154 1.00 95.06 85 PHE A CA 1
ATOM 652 C C . PHE A 1 85 ? 8.874 7.115 -7.967 1.00 95.06 85 PHE A C 1
ATOM 654 O O . PHE A 1 85 ? 8.296 7.017 -6.883 1.00 95.06 85 PHE A O 1
ATOM 661 N N . SER A 1 86 ? 8.280 7.668 -9.028 1.00 96.25 86 SER A N 1
ATOM 662 C CA . SER A 1 86 ? 6.921 8.218 -8.998 1.0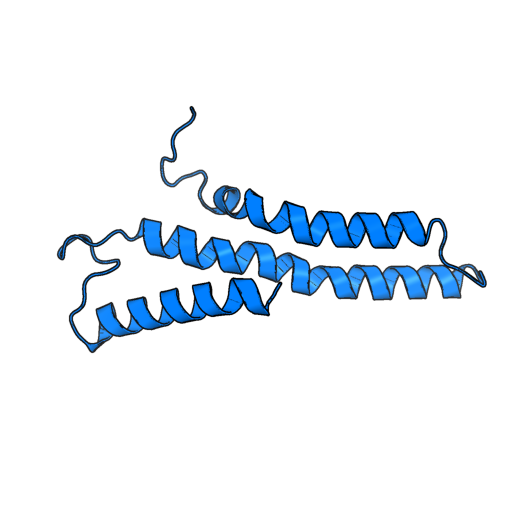0 96.25 86 SER A CA 1
ATOM 663 C C . SER A 1 86 ? 5.880 7.172 -8.600 1.00 96.25 86 SER A C 1
ATOM 665 O O . SER A 1 86 ? 5.008 7.484 -7.794 1.00 96.25 86 SER A O 1
ATOM 667 N N . ILE A 1 87 ? 5.987 5.930 -9.085 1.00 95.56 87 ILE A N 1
ATOM 668 C CA . ILE A 1 87 ? 5.100 4.823 -8.686 1.00 95.56 87 ILE A CA 1
ATOM 669 C C . ILE A 1 87 ? 5.202 4.554 -7.178 1.00 95.56 87 ILE A C 1
ATOM 671 O O . ILE A 1 87 ? 4.184 4.398 -6.501 1.00 95.56 87 ILE A O 1
ATOM 675 N N . VAL A 1 88 ? 6.419 4.550 -6.621 1.00 92.06 88 VAL A N 1
ATOM 676 C CA . VAL A 1 88 ? 6.628 4.365 -5.176 1.00 92.06 88 VAL A CA 1
ATOM 677 C C . VAL A 1 88 ? 5.941 5.474 -4.376 1.00 92.06 88 VAL A C 1
ATOM 679 O O . VAL A 1 88 ? 5.250 5.166 -3.398 1.00 92.06 88 VAL A O 1
ATOM 682 N N . CYS A 1 89 ? 6.106 6.734 -4.790 1.00 92.56 89 CYS A N 1
ATOM 683 C CA . CYS A 1 89 ? 5.504 7.894 -4.133 1.00 92.56 89 CYS A CA 1
ATOM 684 C C . CYS A 1 89 ? 3.974 7.892 -4.253 1.00 92.56 89 CYS A C 1
ATOM 686 O O . CYS A 1 89 ? 3.282 7.847 -3.235 1.00 92.56 89 CYS A O 1
ATOM 688 N N . LEU A 1 90 ? 3.448 7.887 -5.482 1.00 95.19 90 LEU A N 1
ATOM 689 C CA . LEU A 1 90 ? 2.012 7.975 -5.771 1.00 95.19 90 LEU A CA 1
ATOM 690 C C . LEU A 1 90 ? 1.236 6.783 -5.233 1.00 95.19 90 LEU A C 1
ATOM 692 O O . LEU A 1 90 ? 0.111 6.931 -4.764 1.00 95.19 90 LEU A O 1
ATOM 696 N N . GLY A 1 91 ? 1.849 5.602 -5.206 1.00 91.94 91 GLY A N 1
ATOM 697 C CA . GLY A 1 91 ? 1.190 4.450 -4.628 1.00 91.94 91 GLY A CA 1
ATOM 698 C C . GLY A 1 91 ? 0.825 4.644 -3.150 1.00 91.94 91 GLY A C 1
ATOM 699 O O . GLY A 1 91 ? -0.000 3.891 -2.643 1.00 91.94 91 GLY A O 1
ATOM 700 N N . SER A 1 92 ? 1.427 5.599 -2.427 1.00 89.06 92 SER A N 1
ATOM 701 C CA . SER A 1 92 ? 1.162 5.832 -0.994 1.00 89.06 92 SER A CA 1
ATOM 702 C C . SER A 1 92 ? -0.129 6.591 -0.717 1.00 89.06 92 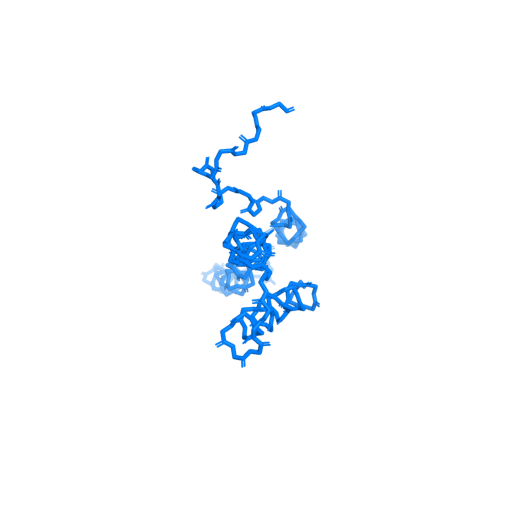SER A C 1
ATOM 704 O O . SER A 1 92 ? -0.567 6.607 0.425 1.00 89.06 92 SER A O 1
ATOM 706 N N . ILE A 1 93 ? -0.746 7.190 -1.736 1.00 94.75 93 ILE A N 1
ATOM 707 C CA . ILE A 1 93 ? -1.918 8.063 -1.568 1.00 94.75 93 ILE A CA 1
ATOM 708 C C . ILE A 1 93 ? -3.199 7.497 -2.180 1.00 94.75 93 ILE A C 1
ATOM 710 O O . ILE A 1 93 ? -4.237 8.142 -2.140 1.00 94.75 93 ILE A O 1
ATOM 714 N N . VAL A 1 94 ? -3.144 6.295 -2.752 1.00 97.12 94 VAL A N 1
ATOM 715 C CA . VAL A 1 94 ? -4.270 5.731 -3.508 1.00 97.12 94 VAL A CA 1
ATOM 716 C C . VAL A 1 94 ? -4.953 4.561 -2.805 1.00 97.12 94 VAL A C 1
ATOM 718 O O . VAL A 1 94 ? -5.937 4.067 -3.330 1.00 97.12 94 VAL A O 1
ATOM 721 N N . TRP A 1 95 ? -4.493 4.106 -1.633 1.00 97.75 95 TRP A N 1
ATOM 722 C CA . TRP A 1 95 ? -4.970 2.855 -1.015 1.00 97.75 95 TRP A CA 1
ATOM 723 C C . TRP A 1 95 ? -6.493 2.770 -0.825 1.00 97.75 95 TRP A C 1
ATOM 725 O O . TRP A 1 95 ? -7.058 1.679 -0.885 1.00 97.75 95 TRP A O 1
ATOM 735 N N . ALA A 1 96 ? -7.153 3.916 -0.638 1.00 96.94 96 ALA A N 1
ATOM 736 C CA . ALA A 1 96 ? -8.590 4.013 -0.428 1.00 96.94 96 ALA A CA 1
ATOM 737 C C . ALA A 1 96 ? -9.435 3.492 -1.608 1.00 96.94 96 ALA A C 1
ATOM 739 O O . ALA A 1 96 ? -10.614 3.212 -1.407 1.00 96.94 96 ALA A O 1
ATOM 740 N N . HIS A 1 97 ? -8.874 3.277 -2.810 1.00 97.25 97 HIS A N 1
ATOM 741 C CA . HIS A 1 97 ? -9.651 2.654 -3.896 1.00 97.25 97 HIS A CA 1
ATOM 742 C C . HIS A 1 97 ? -10.084 1.219 -3.606 1.00 97.25 97 HIS A C 1
ATOM 744 O O . HIS A 1 97 ? -11.051 0.742 -4.191 1.00 97.25 97 HIS A O 1
ATOM 750 N N . HIS A 1 98 ? -9.415 0.526 -2.683 1.00 98.06 98 HIS A N 1
ATOM 751 C CA . HIS A 1 98 ? -9.869 -0.786 -2.219 1.00 98.06 98 HIS A CA 1
ATOM 752 C C . HIS A 1 98 ? -11.110 -0.702 -1.321 1.00 98.06 98 HIS A C 1
ATOM 754 O O . HIS A 1 98 ? -11.693 -1.721 -0.968 1.00 98.06 98 HIS A O 1
ATOM 760 N N . MET A 1 99 ? -11.513 0.512 -0.945 1.00 97.81 99 MET A N 1
ATOM 761 C CA . MET A 1 99 ? -12.548 0.798 0.042 1.00 97.81 99 MET A CA 1
ATOM 762 C C . MET A 1 99 ? -13.708 1.605 -0.552 1.00 97.81 99 MET A C 1
ATOM 764 O O . MET A 1 99 ? -14.513 2.147 0.192 1.00 97.81 99 MET A O 1
ATOM 768 N N . PHE A 1 100 ? -13.856 1.692 -1.878 1.00 96.25 100 PHE A N 1
ATOM 769 C CA . PHE A 1 100 ? -14.903 2.534 -2.483 1.00 96.25 100 PHE A CA 1
ATOM 770 C C . PHE A 1 100 ? -16.334 2.194 -2.043 1.00 96.25 100 PHE A C 1
ATOM 772 O O . PHE A 1 100 ? -17.201 3.062 -2.058 1.00 96.25 100 PHE A O 1
ATOM 779 N N . MET A 1 101 ? -16.580 0.960 -1.603 1.00 96.31 101 MET A N 1
ATOM 780 C CA . MET A 1 101 ? -17.904 0.514 -1.168 1.00 96.31 101 MET A CA 1
ATOM 781 C C . MET A 1 101 ? -18.146 0.655 0.344 1.00 96.31 101 MET A C 1
ATOM 783 O O . MET A 1 101 ? -19.211 0.257 0.806 1.00 96.31 101 MET A O 1
ATOM 787 N N . VAL A 1 102 ? -17.207 1.217 1.124 1.00 96.44 102 VAL A N 1
ATOM 788 C CA . VAL A 1 102 ? -17.385 1.383 2.586 1.00 96.44 102 VAL A CA 1
ATOM 789 C C . VAL A 1 102 ? -18.167 2.645 2.974 1.00 96.44 102 VAL A C 1
ATOM 791 O O . VAL A 1 102 ? -18.381 2.883 4.156 1.00 96.44 102 VAL A O 1
ATOM 794 N N . GLY A 1 103 ? -18.605 3.447 1.996 1.00 95.81 103 GLY A N 1
ATOM 795 C CA . GLY A 1 103 ? -19.369 4.676 2.242 1.00 95.81 103 GLY A CA 1
ATOM 796 C C . GLY A 1 103 ? -18.510 5.891 2.608 1.00 95.81 103 GLY A C 1
ATOM 797 O O . GLY A 1 103 ? -18.940 6.709 3.415 1.00 95.81 103 GLY A O 1
ATOM 798 N N . LEU A 1 104 ? -17.301 6.002 2.038 1.00 93.50 104 LEU A N 1
ATOM 799 C CA . LEU A 1 104 ? -16.458 7.200 2.169 1.00 93.50 104 LEU A CA 1
ATOM 800 C C . LEU A 1 104 ? -17.158 8.444 1.596 1.00 93.50 104 LEU A C 1
ATOM 802 O O . LEU A 1 104 ? -17.985 8.332 0.688 1.00 93.50 104 LEU A O 1
ATOM 806 N N . ASP A 1 105 ? -16.799 9.622 2.118 1.00 92.94 105 ASP A N 1
ATOM 807 C CA . ASP A 1 105 ? -17.322 10.893 1.610 1.00 92.94 105 ASP A CA 1
ATOM 808 C C . ASP A 1 105 ? -16.921 11.111 0.142 1.00 92.94 105 ASP A C 1
ATOM 810 O O . ASP A 1 105 ? -15.878 10.656 -0.331 1.00 92.94 105 ASP A O 1
ATOM 814 N N . VAL A 1 106 ? -17.793 11.807 -0.580 1.00 87.88 106 VAL A N 1
ATOM 815 C CA . VAL A 1 106 ? -17.622 12.172 -1.991 1.00 87.88 106 VAL A CA 1
ATOM 816 C C . VAL A 1 106 ? -17.004 13.572 -2.122 1.00 87.88 106 VAL A C 1
ATOM 818 O O . VAL A 1 106 ? -16.578 13.955 -3.213 1.00 87.88 106 VAL A O 1
ATOM 821 N N . LYS A 1 107 ? -16.986 14.346 -1.033 1.00 65.38 107 LYS A N 1
ATOM 822 C CA . LYS A 1 107 ? -16.527 15.739 -0.971 1.00 65.38 107 LYS A CA 1
ATOM 823 C C . LYS A 1 107 ? -15.151 15.872 -0.328 1.00 65.38 107 LYS A C 1
ATOM 825 O O . LYS A 1 107 ? -14.513 16.906 -0.629 1.00 65.38 107 LYS A O 1
#

InterPro domains:
  IPR000883 Cytochrome c oxidase subunit I [PF00115] (3-105)
  IPR000883 Cytochrome c oxidase subunit I [PR01165] (19-40)
  IPR000883 Cytochrome c oxidase subunit I [PR01165] (88-103)
  IPR000883 Cytochrome c oxidase subunit I [PTHR10422] (2-106)
  IPR023615 Cytochrome c oxidase, subunit I, copper-binding site [PS00077] (43-98)
  IPR023616 Cytochrome c oxidase-like, subunit I domain [PS50855] (1-107)
  IPR036927 Cytochrome c oxidase-like, subunit I superfamily [G3DSA:1.20.210.10] (1-107)
  IPR036927 Cytochrome c oxidase-like, subunit I superfamily [SSF81442] (2-106)

Mean predicted aligned error: 3.62 Å

Foldseek 3Di:
DCVVLVVLVVVLVVQVCCVVPVVDPQPPVVNPHNVVSSLVSVLLNVLLVVLVVCLVVLVVVQVVVCVVVVHPDGDPVVVNVVVNVVCNVVSNPPSCVVVPPVDDDPD

pLDDT: mean 95.27, std 4.58, range [65.38, 98.75]

Secondary structure (DSSP, 8-state):
-HHHHHHHHHHHHHHHHHHHHS---SS-GGGT--HHHHHHHHHHHHHHHHHHHHHHHHHHHHHHHHHHTT-SS-TTHHHHHHHHHHHHHHTTS-GGGGGGGG-----